Protein AF-A0A6L9IKU0-F1 (afdb_monomer_lite)

Sequence (66 aa):
MGVEFYDVKIRQKVVIEEANILKTTFDTKNGQIRYGLRGKTDDGRMLTKFVSKADWETMDYPLEEK

Radius of gyration: 11.99 Å; chains: 1; bounding box: 30×22×29 Å

Secondary structure (DSSP, 8-state):
-EEEEEETTTTEEEEEEGGGEEEEEEE-TTS-EEEEEEEE-TTS-EEEEEE-HHHHHHS--PBPP-

Structure (mmCIF, N/CA/C/O backbone):
data_AF-A0A6L9IKU0-F1
#
_entry.id   AF-A0A6L9IKU0-F1
#
loop_
_atom_site.group_PDB
_atom_site.id
_atom_site.type_symbol
_atom_site.label_atom_id
_atom_site.label_alt_id
_atom_site.label_comp_id
_atom_site.label_asym_id
_atom_site.label_entity_id
_atom_site.label_seq_id
_atom_site.pdbx_PDB_ins_code
_atom_site.Cartn_x
_atom_site.Cartn_y
_atom_site.Cartn_z
_atom_site.occupancy
_atom_site.B_iso_or_equiv
_atom_site.auth_seq_id
_atom_site.auth_comp_id
_atom_site.auth_asym_id
_atom_site.auth_atom_id
_atom_site.pdbx_PDB_model_num
ATOM 1 N N . MET A 1 1 ? -13.343 -9.551 1.597 1.00 76.12 1 MET A N 1
ATOM 2 C CA . MET A 1 1 ? -12.250 -10.103 2.425 1.00 76.12 1 MET A CA 1
ATOM 3 C C . MET A 1 1 ? -11.401 -8.907 2.855 1.00 76.12 1 MET A C 1
ATOM 5 O O . MET A 1 1 ? -11.906 -7.790 2.791 1.00 76.12 1 MET A O 1
ATOM 9 N N . GLY A 1 2 ? -10.199 -9.086 3.399 1.00 87.88 2 GLY A N 1
ATOM 10 C CA . GLY A 1 2 ? -9.358 -7.962 3.814 1.00 87.88 2 GLY A CA 1
ATOM 11 C C . GLY A 1 2 ? -7.887 -8.261 3.582 1.00 87.88 2 GLY A C 1
ATOM 12 O O . GLY A 1 2 ? -7.496 -9.422 3.442 1.00 87.88 2 GLY A O 1
ATOM 13 N N . VAL A 1 3 ? -7.064 -7.219 3.543 1.00 94.12 3 VAL A N 1
ATOM 14 C CA . VAL A 1 3 ? -5.614 -7.360 3.391 1.00 94.12 3 VAL A CA 1
ATOM 15 C C . VAL A 1 3 ? -4.950 -7.164 4.741 1.00 94.12 3 VAL A C 1
ATOM 17 O O . VAL A 1 3 ? -5.227 -6.213 5.466 1.00 94.12 3 VAL A O 1
ATOM 20 N N . GLU A 1 4 ? -4.041 -8.075 5.070 1.00 95.88 4 GLU A N 1
ATOM 21 C CA . GLU A 1 4 ? -3.221 -7.971 6.270 1.00 95.88 4 GLU A CA 1
ATOM 22 C C . GLU A 1 4 ? -2.108 -6.930 6.082 1.00 95.88 4 GLU A C 1
ATOM 24 O O . GLU A 1 4 ? -1.286 -7.056 5.165 1.00 95.88 4 GLU A O 1
ATOM 29 N N . PHE A 1 5 ? -2.047 -5.952 6.981 1.00 96.56 5 PHE A N 1
ATOM 30 C CA . PHE A 1 5 ? -0.983 -4.962 7.118 1.00 96.56 5 PHE A CA 1
ATOM 31 C C . PHE A 1 5 ? -0.261 -5.152 8.448 1.00 96.56 5 PHE A C 1
ATOM 33 O O . PHE A 1 5 ? -0.864 -5.553 9.438 1.00 96.56 5 PHE A O 1
ATOM 40 N N . TYR A 1 6 ? 1.029 -4.823 8.493 1.00 96.06 6 TYR A N 1
ATOM 41 C CA . TYR A 1 6 ? 1.745 -4.718 9.760 1.00 96.06 6 TYR A CA 1
ATOM 42 C C . TYR A 1 6 ? 1.698 -3.276 10.257 1.00 96.06 6 TYR A C 1
ATOM 44 O O . TYR A 1 6 ? 2.232 -2.365 9.621 1.00 96.06 6 TYR A O 1
ATOM 52 N N . ASP A 1 7 ? 1.063 -3.075 11.401 1.00 95.81 7 ASP A N 1
ATOM 53 C CA . ASP A 1 7 ? 0.981 -1.787 12.058 1.00 95.81 7 ASP A CA 1
ATOM 54 C C . ASP A 1 7 ? 2.141 -1.630 13.045 1.00 95.81 7 ASP A C 1
ATOM 56 O O . ASP A 1 7 ? 2.190 -2.266 14.097 1.00 95.81 7 ASP A O 1
ATOM 60 N N . VAL A 1 8 ? 3.080 -0.744 12.718 1.00 94.06 8 VAL A N 1
ATOM 61 C CA . VAL A 1 8 ? 4.290 -0.512 13.519 1.00 94.06 8 VAL A CA 1
ATOM 62 C C . VAL A 1 8 ? 3.986 0.158 14.865 1.00 94.06 8 VAL A C 1
ATOM 64 O O . VAL A 1 8 ? 4.730 -0.052 15.824 1.00 94.06 8 VAL A O 1
ATOM 67 N N . LYS A 1 9 ? 2.897 0.932 14.975 1.00 93.38 9 LYS A N 1
ATOM 68 C CA . LYS A 1 9 ? 2.538 1.652 16.210 1.00 93.38 9 LYS A CA 1
ATOM 69 C C . LYS A 1 9 ? 2.105 0.675 17.298 1.00 93.38 9 LYS A C 1
ATOM 71 O O . LYS A 1 9 ? 2.558 0.790 18.431 1.00 93.38 9 LYS A O 1
ATOM 76 N N . ILE A 1 10 ? 1.257 -0.288 16.937 1.00 94.81 10 ILE A N 1
ATOM 77 C CA . ILE A 1 10 ? 0.774 -1.328 17.859 1.00 94.81 10 ILE A CA 1
ATOM 78 C C . ILE A 1 10 ? 1.597 -2.620 17.780 1.00 94.81 10 ILE A C 1
ATOM 80 O O . ILE A 1 10 ? 1.426 -3.504 18.613 1.00 94.81 10 ILE A O 1
ATOM 84 N N . ARG A 1 11 ? 2.517 -2.711 16.809 1.00 95.75 11 ARG A N 1
ATOM 85 C CA . ARG A 1 11 ? 3.405 -3.856 16.541 1.00 95.75 11 ARG A CA 1
ATOM 86 C C . ARG A 1 11 ? 2.646 -5.154 16.280 1.00 95.75 11 ARG A C 1
ATOM 88 O O . ARG A 1 11 ? 3.037 -6.221 16.747 1.00 95.75 11 ARG A O 1
ATOM 95 N N . GLN A 1 12 ? 1.541 -5.055 15.551 1.00 95.75 12 GLN A N 1
ATOM 96 C CA . GLN A 1 12 ? 0.657 -6.181 15.270 1.00 95.75 12 GLN A CA 1
ATOM 97 C C . GLN A 1 12 ? 0.208 -6.170 13.818 1.00 95.75 12 GLN A C 1
ATOM 99 O O . GLN A 1 12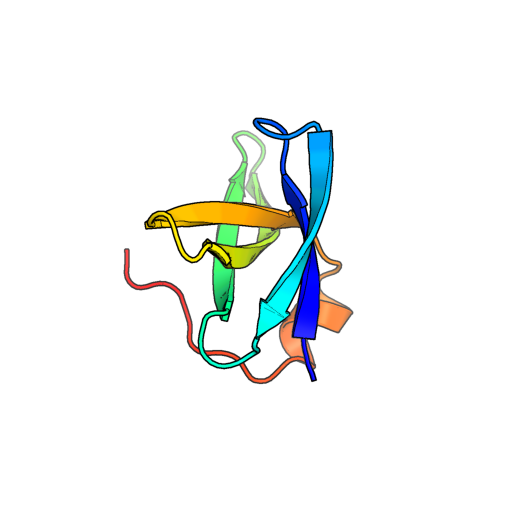 ? 0.225 -5.144 13.138 1.00 95.75 12 GLN A O 1
ATOM 104 N N . LYS A 1 13 ? -0.199 -7.346 13.350 1.00 95.88 13 LYS A N 1
ATOM 105 C CA . LYS A 1 13 ? -0.875 -7.496 12.071 1.00 95.88 13 LYS A CA 1
ATOM 106 C C . LYS A 1 13 ? -2.336 -7.101 12.241 1.00 95.88 13 LYS A C 1
ATOM 108 O O . LYS A 1 13 ? -3.001 -7.592 13.147 1.00 95.88 13 LYS A O 1
ATOM 113 N N . VAL A 1 14 ? -2.813 -6.227 11.370 1.00 95.31 14 VAL A N 1
ATOM 114 C CA . VAL A 1 14 ? -4.209 -5.798 11.306 1.00 95.31 14 VAL A CA 1
ATOM 115 C C . VAL A 1 14 ? -4.761 -6.134 9.936 1.00 95.31 14 VAL A C 1
ATOM 117 O O . VAL A 1 14 ? -4.061 -6.018 8.930 1.00 95.31 14 VAL A O 1
ATOM 120 N N . VAL A 1 15 ? -6.012 -6.570 9.893 1.00 95.81 15 VAL A N 1
ATOM 121 C CA . VAL A 1 15 ? -6.719 -6.809 8.638 1.00 95.81 15 VAL A CA 1
ATOM 122 C C . VAL A 1 15 ? -7.529 -5.562 8.332 1.00 95.81 15 VAL A C 1
ATOM 124 O O . VAL A 1 15 ? -8.319 -5.129 9.164 1.00 95.81 15 VAL A O 1
ATOM 127 N N . ILE A 1 16 ? -7.306 -4.980 7.157 1.00 95.19 16 ILE A N 1
ATOM 128 C CA . ILE A 1 16 ? -8.066 -3.828 6.671 1.00 95.19 16 ILE A CA 1
ATOM 129 C C . ILE A 1 16 ? -9.023 -4.323 5.594 1.00 95.19 16 ILE A C 1
ATOM 131 O O . ILE A 1 16 ? -8.625 -5.072 4.698 1.00 95.19 16 ILE A O 1
ATOM 135 N N . GLU A 1 17 ? -10.287 -3.931 5.709 1.00 94.06 17 GLU A N 1
ATOM 136 C C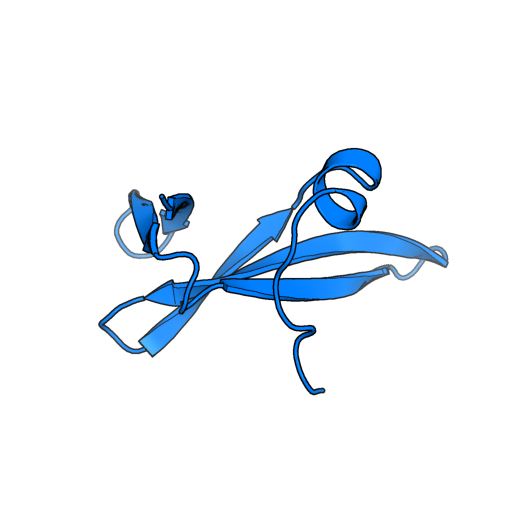A . GLU A 1 17 ? -11.320 -4.25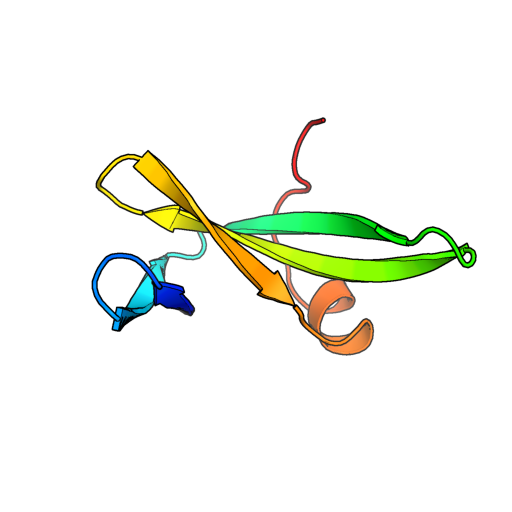9 4.729 1.00 94.06 17 GLU A CA 1
ATOM 137 C C . GLU A 1 17 ? -11.002 -3.650 3.365 1.00 94.06 17 GLU A C 1
ATOM 139 O O . GLU A 1 17 ? -10.507 -2.529 3.279 1.00 94.06 17 GLU A O 1
ATOM 144 N N . GLU A 1 18 ? -11.338 -4.367 2.295 1.00 91.50 18 GLU A N 1
ATOM 145 C CA . GLU A 1 18 ? -11.083 -3.954 0.907 1.00 91.50 18 GLU A CA 1
ATOM 146 C C . GLU A 1 18 ? -11.618 -2.557 0.567 1.00 91.50 18 GLU A C 1
ATOM 148 O O . GLU A 1 18 ? -10.964 -1.815 -0.160 1.00 91.50 18 GLU A O 1
ATOM 153 N N . ALA A 1 19 ? -12.749 -2.156 1.157 1.00 92.12 19 ALA A N 1
ATOM 154 C CA . ALA A 1 19 ? -13.330 -0.823 0.983 1.00 92.12 19 ALA A CA 1
ATOM 155 C C . ALA A 1 19 ? -12.419 0.319 1.479 1.00 92.12 19 ALA A C 1
ATOM 157 O O . ALA A 1 19 ? -12.567 1.460 1.050 1.00 92.12 19 ALA A O 1
ATOM 158 N N . ASN A 1 20 ? -11.469 0.012 2.366 1.00 94.12 20 ASN A N 1
ATOM 159 C CA . ASN A 1 20 ? -10.505 0.952 2.935 1.00 94.12 20 ASN A CA 1
ATOM 160 C C . ASN A 1 20 ? -9.095 0.783 2.341 1.00 94.12 20 ASN A C 1
ATOM 162 O O . ASN A 1 20 ? -8.122 1.274 2.926 1.00 94.12 20 ASN A O 1
ATOM 166 N N . ILE A 1 21 ? -8.972 0.077 1.210 1.00 95.44 21 ILE A N 1
ATOM 167 C CA . ILE A 1 21 ? -7.705 -0.168 0.520 1.00 95.44 21 ILE A CA 1
ATOM 168 C C . ILE A 1 21 ? -7.639 0.633 -0.777 1.00 95.44 21 ILE A C 1
ATOM 170 O O . ILE A 1 21 ? -8.541 0.584 -1.606 1.00 95.44 21 ILE A O 1
ATOM 174 N N . LEU A 1 22 ? -6.510 1.310 -0.977 1.00 95.75 22 LEU A N 1
ATOM 175 C CA . LEU A 1 22 ? -6.154 1.993 -2.215 1.00 95.75 22 LEU A CA 1
ATOM 176 C C . LEU A 1 22 ? -4.875 1.388 -2.802 1.00 95.75 22 LEU A C 1
ATOM 178 O O . LEU A 1 22 ? -3.963 0.981 -2.077 1.00 95.75 22 LEU A O 1
ATOM 182 N N . LYS A 1 23 ? -4.763 1.374 -4.125 1.00 96.00 23 LYS A N 1
ATOM 183 C CA . LYS A 1 23 ? -3.520 1.094 -4.848 1.00 96.00 23 LYS A CA 1
ATOM 184 C C . LYS A 1 23 ? -2.674 2.348 -4.962 1.00 96.00 23 LYS A C 1
ATOM 186 O O . LYS A 1 23 ? -3.176 3.418 -5.267 1.00 96.00 23 LYS A O 1
ATOM 191 N N . THR A 1 24 ? -1.364 2.204 -4.827 1.00 95.94 24 THR A N 1
ATOM 192 C CA . THR A 1 24 ? -0.427 3.309 -5.035 1.00 95.94 24 THR A CA 1
ATOM 193 C C . THR A 1 24 ? 0.865 2.823 -5.683 1.00 95.94 24 THR A C 1
ATOM 195 O O . THR A 1 24 ? 1.201 1.633 -5.640 1.00 95.94 24 THR A O 1
ATOM 198 N N . THR A 1 25 ? 1.600 3.751 -6.285 1.00 95.44 25 THR A N 1
ATOM 199 C CA . THR A 1 25 ? 2.939 3.518 -6.824 1.00 95.44 25 THR A CA 1
ATOM 200 C C . THR A 1 25 ? 3.918 4.534 -6.251 1.00 95.44 25 THR A C 1
ATOM 202 O O . THR A 1 25 ? 3.624 5.727 -6.115 1.00 95.44 25 THR A O 1
ATOM 205 N N . PHE A 1 26 ? 5.108 4.041 -5.917 1.00 92.56 26 PHE A N 1
ATOM 206 C CA . PHE A 1 26 ? 6.200 4.843 -5.384 1.00 92.56 26 PHE A CA 1
ATOM 207 C C . PHE A 1 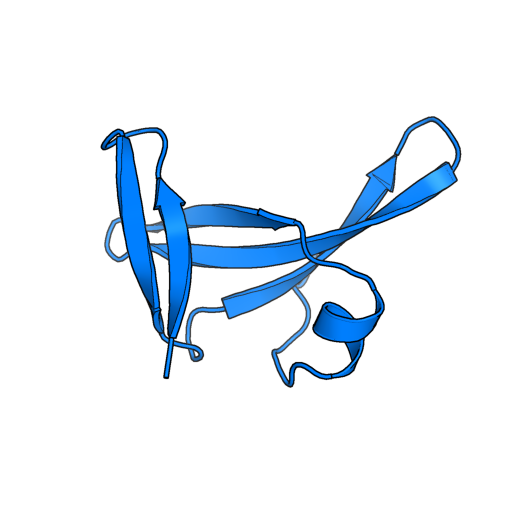26 ? 7.375 4.823 -6.351 1.00 92.56 26 PHE A C 1
ATOM 209 O O . PHE A 1 26 ? 7.956 3.764 -6.607 1.00 92.56 26 PHE A O 1
ATOM 216 N N . ASP A 1 27 ? 7.759 6.001 -6.828 1.00 92.44 27 ASP A N 1
ATOM 217 C CA . ASP A 1 27 ? 8.970 6.180 -7.616 1.00 92.44 27 ASP A CA 1
ATOM 218 C C . ASP A 1 27 ? 10.179 6.233 -6.682 1.00 92.44 27 ASP A C 1
ATOM 220 O O . ASP A 1 27 ? 10.234 7.013 -5.728 1.00 92.44 27 ASP A O 1
ATOM 224 N N . THR A 1 28 ? 11.163 5.372 -6.926 1.00 88.19 28 THR A N 1
ATOM 225 C CA . THR A 1 28 ? 12.426 5.406 -6.182 1.00 88.19 28 THR A CA 1
ATOM 226 C C . THR A 1 28 ? 13.455 6.276 -6.897 1.00 88.19 28 THR A C 1
ATOM 228 O O . THR A 1 28 ? 13.402 6.462 -8.111 1.00 88.19 28 THR A O 1
ATOM 231 N N . LYS A 1 29 ? 14.458 6.759 -6.152 1.00 87.44 29 LYS A N 1
ATOM 232 C CA . LYS A 1 29 ? 15.545 7.605 -6.685 1.00 87.44 29 LYS A CA 1
ATOM 233 C C . LYS A 1 29 ? 16.311 6.981 -7.863 1.00 87.44 29 LYS A C 1
ATOM 235 O O . LYS A 1 29 ? 16.919 7.713 -8.630 1.00 87.44 29 LYS A O 1
ATOM 240 N N . ASN A 1 30 ? 16.257 5.657 -8.015 1.00 89.44 30 ASN A N 1
ATOM 241 C CA . ASN A 1 30 ? 16.926 4.919 -9.089 1.00 89.44 30 ASN A CA 1
ATOM 242 C C . ASN A 1 30 ? 15.997 4.622 -10.286 1.00 89.44 30 ASN A C 1
ATOM 244 O O . ASN A 1 30 ? 16.349 3.812 -11.137 1.00 89.44 30 ASN A O 1
ATOM 248 N N . GLY A 1 31 ? 14.794 5.206 -10.332 1.00 87.62 31 GLY A N 1
ATOM 249 C CA . GLY A 1 31 ? 13.813 4.982 -11.401 1.00 87.62 31 GLY A CA 1
ATOM 250 C C . GLY A 1 31 ? 13.029 3.670 -11.290 1.00 87.62 31 GLY A C 1
ATOM 251 O O . GLY A 1 31 ? 12.226 3.359 -12.165 1.00 87.62 31 GLY A O 1
ATOM 252 N N . GLN A 1 32 ? 13.223 2.888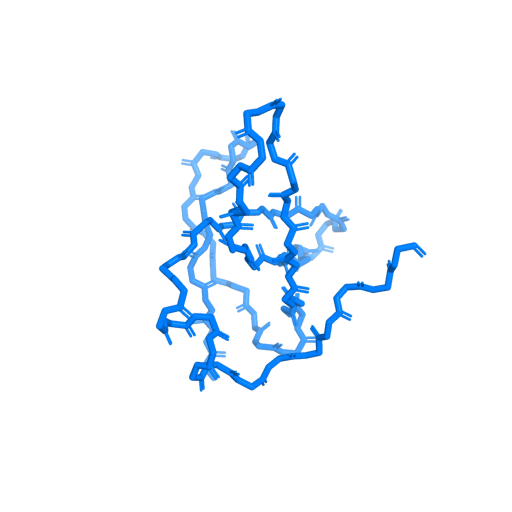 -10.222 1.00 91.69 32 GLN A N 1
ATOM 253 C CA . GLN A 1 32 ? 12.418 1.691 -9.982 1.00 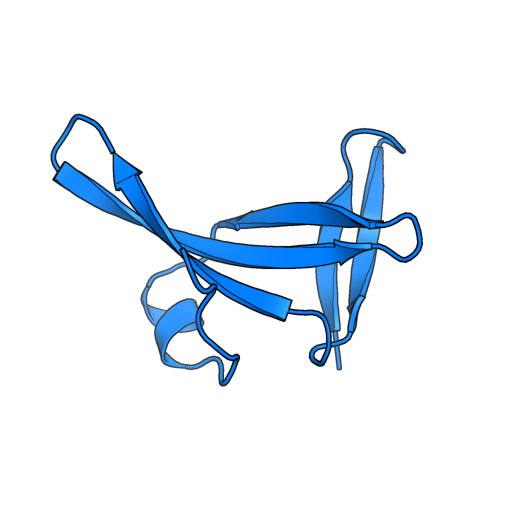91.69 32 GLN A CA 1
ATOM 254 C C . GLN A 1 32 ? 11.064 2.086 -9.384 1.00 91.69 32 GLN A C 1
ATOM 256 O O . GLN A 1 32 ? 11.019 2.782 -8.366 1.00 91.69 32 GLN A O 1
ATOM 261 N N . ILE A 1 33 ? 9.983 1.583 -9.979 1.00 93.75 33 ILE A N 1
ATOM 262 C CA . ILE A 1 33 ? 8.622 1.713 -9.455 1.00 93.75 33 ILE A CA 1
ATOM 263 C C . ILE A 1 33 ? 8.384 0.604 -8.428 1.00 93.75 33 ILE A C 1
ATOM 265 O O . ILE A 1 33 ? 8.611 -0.577 -8.706 1.00 93.75 33 ILE A O 1
ATOM 269 N N . ARG A 1 34 ? 7.912 0.976 -7.237 1.00 95.31 34 ARG A N 1
ATOM 270 C CA . ARG A 1 34 ? 7.405 0.033 -6.233 1.00 95.31 34 ARG A CA 1
ATOM 271 C C . ARG A 1 34 ? 5.888 0.090 -6.187 1.00 95.31 34 ARG A C 1
ATOM 273 O O . ARG A 1 34 ? 5.309 1.169 -6.083 1.00 95.31 34 ARG A O 1
ATOM 280 N N . TYR A 1 35 ? 5.271 -1.082 -6.209 1.00 96.00 35 TYR A N 1
ATOM 281 C CA . TYR A 1 35 ? 3.825 -1.245 -6.152 1.00 96.00 35 TYR A CA 1
ATOM 282 C C . TYR A 1 35 ? 3.390 -1.445 -4.704 1.00 96.00 35 TYR A C 1
ATOM 284 O O . TYR A 1 35 ? 3.963 -2.261 -3.975 1.00 96.00 35 TYR A O 1
ATOM 292 N N . GLY A 1 36 ? 2.409 -0.660 -4.271 1.00 96.00 36 GLY A N 1
ATOM 293 C CA . GLY A 1 36 ? 1.946 -0.663 -2.894 1.00 96.00 36 GLY A CA 1
ATOM 294 C C . GLY A 1 36 ? 0.432 -0.622 -2.774 1.00 96.00 36 GLY A C 1
ATOM 295 O O . GLY A 1 36 ? -0.281 -0.182 -3.674 1.00 96.00 36 GLY A O 1
ATOM 296 N N . LEU A 1 37 ? -0.032 -1.070 -1.616 1.00 96.44 37 LEU A N 1
ATOM 297 C CA . LEU A 1 37 ? -1.388 -0.903 -1.125 1.00 96.44 37 LEU A CA 1
ATOM 298 C C . LEU A 1 37 ? -1.360 0.032 0.078 1.00 96.44 37 LEU A C 1
ATOM 300 O O . LEU A 1 37 ? -0.444 -0.043 0.905 1.00 96.44 37 LEU A O 1
ATOM 304 N N . ARG A 1 38 ? -2.370 0.883 0.181 1.00 96.12 38 ARG A N 1
ATOM 305 C CA . ARG A 1 38 ? -2.582 1.839 1.262 1.00 96.12 38 ARG A CA 1
ATOM 306 C C . ARG A 1 38 ? -3.859 1.449 1.977 1.00 96.12 38 ARG A C 1
ATOM 308 O O . ARG A 1 38 ? -4.901 1.387 1.342 1.00 96.12 38 ARG A O 1
ATOM 315 N N . GLY A 1 39 ? -3.760 1.124 3.258 1.00 96.06 39 GLY A N 1
ATOM 316 C CA . GLY A 1 39 ? -4.902 0.720 4.070 1.00 96.06 39 GLY A CA 1
ATOM 317 C C . GLY A 1 39 ? -5.149 1.725 5.184 1.00 96.06 39 GLY A C 1
ATOM 318 O O . GLY A 1 39 ? -4.225 2.026 5.947 1.00 96.06 39 GLY A O 1
ATOM 319 N N . LYS A 1 40 ? -6.381 2.226 5.294 1.00 95.50 40 LYS A N 1
ATOM 320 C CA . LYS A 1 40 ? -6.781 3.131 6.379 1.00 95.50 40 LYS A CA 1
ATOM 321 C C . LYS A 1 40 ? -7.232 2.330 7.600 1.00 95.50 40 LYS A C 1
ATOM 323 O O . LYS A 1 40 ? -8.142 1.515 7.490 1.00 95.50 40 LYS A O 1
ATOM 328 N N . THR A 1 41 ? -6.605 2.557 8.750 1.00 93.44 41 THR A N 1
ATOM 329 C CA . THR A 1 41 ? -7.054 1.996 10.033 1.00 93.44 41 THR A CA 1
ATOM 330 C C . THR A 1 41 ? -8.229 2.793 10.599 1.00 93.44 41 THR A C 1
ATOM 332 O O . THR A 1 41 ? -8.427 3.957 10.242 1.00 93.44 41 THR A O 1
ATOM 335 N N . ASP A 1 42 ? -8.961 2.203 11.545 1.00 90.38 42 ASP A N 1
ATOM 336 C CA . ASP A 1 42 ? -10.106 2.845 12.213 1.00 90.38 42 ASP A CA 1
ATOM 337 C C . ASP A 1 42 ? -9.726 4.147 12.933 1.00 90.38 42 ASP A C 1
ATOM 339 O O . ASP A 1 42 ? -10.502 5.099 12.978 1.00 90.38 42 ASP A O 1
ATOM 343 N N . ASP A 1 43 ? -8.495 4.229 13.449 1.00 90.88 43 ASP A N 1
ATOM 344 C CA . ASP A 1 43 ? -7.947 5.438 14.074 1.00 90.88 43 ASP A CA 1
ATOM 345 C C . ASP A 1 43 ? -7.339 6.434 13.064 1.00 90.88 43 ASP A C 1
ATOM 347 O O . ASP A 1 43 ? -6.641 7.375 13.445 1.00 90.88 43 ASP A O 1
ATOM 351 N N . GLY A 1 44 ? -7.604 6.238 11.769 1.00 90.88 44 GLY A N 1
ATOM 352 C CA . GLY A 1 44 ? -7.307 7.181 10.691 1.00 90.88 44 GLY A CA 1
ATOM 353 C C . GLY A 1 44 ? -5.876 7.145 10.158 1.00 90.88 44 GLY A C 1
ATOM 354 O O . GLY A 1 44 ? -5.518 7.988 9.333 1.00 90.88 44 GLY A O 1
ATOM 355 N N . ARG A 1 45 ? -5.043 6.194 10.589 1.00 93.81 45 ARG A N 1
ATOM 356 C CA . ARG A 1 45 ? -3.664 6.067 10.102 1.00 93.81 45 ARG A CA 1
ATOM 357 C C . ARG A 1 45 ? -3.633 5.333 8.773 1.00 93.81 45 ARG A C 1
ATOM 359 O O . ARG A 1 45 ? -4.439 4.447 8.513 1.00 93.81 45 ARG A O 1
ATOM 366 N N . MET A 1 46 ? -2.658 5.691 7.944 1.00 94.75 46 MET A N 1
ATOM 367 C CA . MET A 1 46 ? -2.465 5.055 6.649 1.00 94.75 46 MET A CA 1
ATOM 368 C C . MET A 1 46 ? -1.284 4.091 6.707 1.00 94.75 46 MET A C 1
ATOM 370 O O . MET A 1 46 ? -0.136 4.503 6.888 1.00 94.75 46 MET A O 1
ATOM 374 N N . LEU A 1 47 ? -1.567 2.802 6.563 1.00 96.38 47 LEU A N 1
ATOM 375 C CA . LEU A 1 47 ? -0.561 1.750 6.478 1.00 96.38 47 LEU A CA 1
ATOM 376 C C . LEU A 1 47 ? -0.195 1.509 5.021 1.00 96.38 47 LEU A C 1
ATOM 378 O O . LEU A 1 47 ? -1.012 1.689 4.125 1.00 96.38 47 LEU A O 1
ATOM 382 N N . THR A 1 48 ? 1.051 1.115 4.772 1.00 96.12 48 THR A N 1
ATOM 383 C CA . THR A 1 48 ? 1.533 0.797 3.424 1.00 96.12 48 THR A CA 1
ATOM 384 C C . THR A 1 48 ? 2.064 -0.626 3.398 1.00 96.12 48 THR A C 1
ATOM 386 O O . THR A 1 48 ? 2.876 -1.001 4.243 1.00 96.12 48 THR A O 1
ATOM 389 N N . LYS A 1 49 ? 1.626 -1.409 2.415 1.00 95.12 49 LYS A N 1
ATOM 390 C CA . LYS A 1 49 ? 2.126 -2.758 2.147 1.00 95.12 49 LYS A CA 1
ATOM 391 C C . LYS A 1 49 ? 2.653 -2.815 0.727 1.00 95.12 49 LYS A C 1
ATOM 393 O O . LYS A 1 49 ? 1.919 -2.524 -0.209 1.00 95.12 49 LYS A O 1
ATOM 398 N N . PHE A 1 50 ? 3.910 -3.208 0.570 1.00 95.62 50 PHE A N 1
ATOM 399 C CA . PHE A 1 50 ? 4.472 -3.459 -0.750 1.00 95.62 50 PHE A CA 1
ATOM 400 C C . PHE A 1 50 ? 4.054 -4.841 -1.238 1.00 95.62 50 PHE A C 1
ATOM 402 O O . PHE A 1 50 ? 4.078 -5.811 -0.479 1.00 95.62 50 PHE A O 1
ATOM 409 N N . VAL A 1 51 ? 3.670 -4.906 -2.506 1.00 95.50 51 VAL A N 1
ATOM 410 C CA . VAL A 1 51 ? 3.250 -6.130 -3.190 1.00 95.50 51 VAL A CA 1
ATOM 411 C C . VAL A 1 51 ? 4.018 -6.266 -4.500 1.00 95.50 51 VAL A C 1
ATOM 413 O O . VAL A 1 51 ? 4.669 -5.319 -4.957 1.00 95.50 51 VAL A O 1
ATOM 416 N N . SER A 1 52 ? 3.981 -7.454 -5.100 1.00 95.62 52 SER A N 1
ATOM 417 C CA . SER A 1 52 ? 4.539 -7.632 -6.436 1.00 95.62 52 SER A CA 1
ATOM 418 C C . SER A 1 52 ? 3.701 -6.867 -7.467 1.00 95.62 52 SER A C 1
ATOM 420 O O . SER A 1 52 ? 2.531 -6.557 -7.239 1.00 95.62 52 SER A O 1
ATOM 422 N N . LYS A 1 53 ? 4.293 -6.579 -8.630 1.00 94.94 53 LYS A N 1
ATOM 423 C CA . LYS A 1 53 ? 3.557 -5.984 -9.752 1.00 94.94 53 LYS A CA 1
ATOM 424 C C . LYS A 1 53 ? 2.367 -6.859 -10.171 1.00 94.94 53 LYS A C 1
ATOM 426 O O . LYS A 1 53 ? 1.285 -6.334 -10.390 1.00 94.94 53 LYS A O 1
ATOM 431 N N . ALA A 1 54 ? 2.568 -8.176 -10.232 1.00 95.56 54 ALA A N 1
ATOM 432 C CA . ALA A 1 54 ? 1.533 -9.124 -10.637 1.00 95.56 54 ALA A CA 1
ATOM 433 C C . ALA A 1 54 ? 0.331 -9.109 -9.675 1.00 95.56 54 ALA A C 1
ATOM 435 O O . ALA A 1 54 ? -0.815 -9.040 -10.112 1.00 95.56 54 ALA A O 1
ATOM 436 N N . ASP A 1 55 ? 0.584 -9.091 -8.365 1.00 93.88 55 ASP A N 1
ATOM 437 C CA . ASP A 1 55 ? -0.487 -8.988 -7.365 1.00 93.88 55 ASP A CA 1
ATOM 438 C C . ASP A 1 55 ? -1.206 -7.637 -7.470 1.00 93.88 55 ASP A C 1
ATOM 440 O O . ASP A 1 55 ? -2.428 -7.555 -7.407 1.00 93.88 55 ASP A O 1
ATOM 444 N N . TRP A 1 56 ? -0.453 -6.558 -7.682 1.00 94.81 56 TRP A N 1
ATOM 445 C CA . TRP A 1 56 ? -1.022 -5.221 -7.809 1.00 94.81 56 TRP A CA 1
ATOM 446 C C . TRP A 1 56 ? -1.918 -5.073 -9.041 1.00 94.81 56 TRP A C 1
ATOM 448 O O . TRP A 1 56 ? -2.941 -4.401 -8.967 1.00 94.81 56 TRP A O 1
ATOM 458 N N . GLU A 1 57 ? -1.561 -5.683 -10.171 1.00 93.38 57 GLU A N 1
ATOM 459 C CA . GLU A 1 57 ? -2.359 -5.640 -11.404 1.00 93.38 57 GLU A CA 1
ATOM 460 C C . GLU A 1 57 ? -3.619 -6.511 -11.322 1.00 93.38 57 GLU A C 1
ATOM 462 O O . GLU A 1 57 ? -4.632 -6.152 -11.914 1.00 93.38 57 GLU A O 1
ATOM 467 N N . THR A 1 58 ? -3.582 -7.609 -10.562 1.00 93.94 58 THR A N 1
ATOM 468 C CA . THR A 1 58 ? -4.725 -8.528 -10.396 1.00 93.94 58 THR A CA 1
ATOM 469 C C . THR A 1 58 ? -5.745 -8.067 -9.360 1.00 93.94 58 THR A C 1
ATOM 471 O O . THR A 1 58 ? -6.914 -8.431 -9.452 1.00 93.94 58 THR A O 1
ATOM 474 N N . MET A 1 59 ? -5.327 -7.274 -8.372 1.00 90.19 59 MET A N 1
ATOM 475 C CA . MET A 1 59 ? -6.240 -6.685 -7.390 1.00 90.19 59 MET A CA 1
ATOM 476 C C . MET A 1 59 ? -7.169 -5.664 -8.053 1.00 90.19 59 MET A C 1
ATOM 478 O O . MET A 1 59 ? -6.754 -4.981 -8.978 1.00 90.19 59 MET A O 1
ATOM 482 N N . ASP A 1 60 ? -8.391 -5.488 -7.565 1.00 91.88 60 ASP A N 1
ATOM 483 C CA . ASP A 1 60 ? -9.317 -4.466 -8.072 1.00 91.88 60 ASP A CA 1
ATOM 484 C C . ASP A 1 60 ? -9.631 -3.466 -6.956 1.00 91.88 60 ASP A C 1
ATOM 486 O O . ASP A 1 60 ? -10.611 -3.591 -6.228 1.00 91.88 60 ASP A O 1
ATOM 490 N N . TYR A 1 61 ? -8.713 -2.518 -6.755 1.00 92.44 61 TYR A N 1
ATOM 491 C CA . TYR A 1 61 ? -8.849 -1.453 -5.761 1.00 92.44 61 TYR A CA 1
ATOM 492 C C . TYR A 1 61 ? -8.637 -0.096 -6.432 1.00 92.44 61 TYR A C 1
ATOM 494 O O . TYR A 1 61 ? -7.811 0.001 -7.351 1.00 92.44 61 TYR A O 1
ATOM 502 N N . PRO A 1 62 ? -9.322 0.958 -5.957 1.00 93.75 62 PRO A N 1
ATOM 503 C CA . PRO A 1 62 ? -9.152 2.310 -6.476 1.00 93.75 62 PRO A CA 1
ATOM 504 C C . PRO A 1 62 ? -7.710 2.803 -6.308 1.00 93.75 62 PRO A C 1
ATOM 506 O O . PRO A 1 62 ? -7.010 2.435 -5.364 1.00 93.75 62 PRO A O 1
ATOM 509 N N . LEU A 1 63 ? -7.254 3.644 -7.237 1.00 93.44 63 LEU A N 1
ATOM 510 C CA . LEU A 1 63 ? -5.953 4.307 -7.150 1.00 93.44 63 LEU A CA 1
ATOM 511 C C . LEU A 1 63 ? -5.988 5.419 -6.091 1.00 93.44 63 LEU A C 1
ATOM 513 O O . LEU A 1 63 ? -6.983 6.123 -5.957 1.00 93.44 63 LEU A O 1
ATOM 517 N N . GLU A 1 64 ? -4.895 5.579 -5.347 1.00 90.31 64 GLU A N 1
ATOM 518 C CA . GLU A 1 64 ? -4.692 6.693 -4.421 1.00 90.31 64 GLU A CA 1
ATOM 519 C C . GLU A 1 64 ? -4.610 8.000 -5.218 1.00 90.31 64 GLU A C 1
ATOM 521 O O . GLU A 1 64 ? -3.723 8.171 -6.059 1.00 90.31 64 GLU A O 1
ATOM 526 N N . GLU A 1 65 ? -5.542 8.916 -4.955 1.00 80.56 65 GLU A N 1
ATOM 527 C CA . GLU A 1 65 ? -5.481 10.281 -5.472 1.00 80.56 65 GLU A CA 1
ATOM 528 C C . GLU A 1 65 ? -4.315 11.017 -4.789 1.00 80.56 65 GLU A C 1
ATOM 530 O O . GLU A 1 65 ? -4.212 11.024 -3.559 1.00 80.56 65 GLU A O 1
ATOM 535 N N . LYS A 1 66 ? -3.400 11.565 -5.598 1.00 63.50 66 LYS A N 1
ATOM 536 C CA . LYS A 1 66 ? -2.216 12.314 -5.146 1.00 63.50 66 LYS A CA 1
ATOM 537 C C . LYS A 1 66 ? -2.492 13.807 -5.056 1.00 63.50 66 LYS A C 1
ATOM 539 O O . LYS A 1 66 ? -3.198 14.321 -5.950 1.00 63.50 66 LYS A O 1
#

Foldseek 3Di:
DFDWFQDPVVRDIDTADLQQKAWEWDQDPVRDIWTWIWGADPVGDTTIDTDDPVVNVPDDHHHDDD

pLDDT: mean 92.95, std 5.11, range [63.5, 96.56]